Protein AF-A0A9E2TPE4-F1 (afdb_monomer_lite)

Foldseek 3Di:
DDDPDDLVNDDPVRNVVVVVVVVVVVCCVVVNDPCVVPDDDPVVVVVVVVVVPDPDDDDPVRVCVVVVHDD

Secondary structure (DSSP, 8-state):
-PPP--GGG--HHHHHHHHHHHHHHHHHHHHS-TTTTPPPPHHHHHHHHHHHH------HHHHHHHHT---

Radius of gyration: 24.64 Å; chains: 1; bounding box: 41×31×62 Å

pLDDT: mean 88.07, std 9.59, range [44.31, 97.69]

Structure (mmCIF, N/CA/C/O backbone):
data_AF-A0A9E2TPE4-F1
#
_entry.id   AF-A0A9E2TPE4-F1
#
loop_
_atom_site.group_PDB
_atom_site.id
_atom_site.type_symbol
_atom_site.label_atom_id
_atom_site.label_alt_id
_atom_site.label_comp_id
_atom_site.label_asym_id
_atom_site.label_entity_id
_atom_site.label_seq_id
_atom_site.pdbx_PDB_ins_code
_atom_site.Cartn_x
_atom_site.Cartn_y
_atom_site.Cartn_z
_atom_site.occupancy
_atom_site.B_iso_or_equiv
_atom_site.auth_seq_id
_atom_site.auth_comp_id
_atom_site.auth_asym_id
_atom_site.auth_atom_id
_atom_site.pdbx_PDB_model_num
ATOM 1 N N . MET A 1 1 ? -7.249 22.394 29.276 1.00 44.31 1 MET A N 1
ATOM 2 C CA . MET A 1 1 ? -6.663 21.040 29.274 1.00 44.31 1 MET A CA 1
ATOM 3 C C . MET A 1 1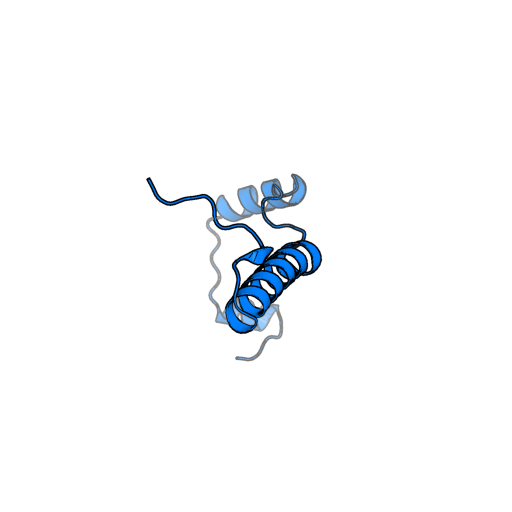 ? -7.827 20.079 29.187 1.00 44.31 1 MET A C 1
ATOM 5 O O . MET A 1 1 ? -8.625 20.059 30.109 1.00 44.31 1 MET A O 1
ATOM 9 N N . THR A 1 2 ? -8.020 19.423 28.047 1.00 55.94 2 THR A N 1
ATOM 10 C CA . THR A 1 2 ? -9.025 18.363 27.895 1.00 55.94 2 THR A CA 1
ATOM 11 C C . THR A 1 2 ? -8.531 17.127 28.631 1.00 55.94 2 THR A C 1
ATOM 13 O O . THR A 1 2 ? -7.401 16.698 28.397 1.00 55.94 2 THR A O 1
ATOM 16 N N . ASP A 1 3 ? -9.350 16.594 29.534 1.00 61.41 3 ASP A N 1
ATOM 17 C CA . ASP A 1 3 ? -9.063 15.330 30.208 1.00 61.41 3 ASP A CA 1
ATOM 18 C C . ASP A 1 3 ? -8.869 14.203 29.178 1.00 61.41 3 ASP A C 1
ATOM 20 O O . ASP A 1 3 ? -9.523 14.210 28.129 1.00 61.41 3 ASP A O 1
ATOM 24 N N . PRO A 1 4 ? -7.971 13.234 29.437 1.00 68.56 4 PRO A N 1
ATOM 25 C CA . PRO A 1 4 ? -7.776 12.109 28.536 1.00 68.56 4 PRO A CA 1
ATOM 26 C C . PRO A 1 4 ? -9.068 11.287 28.442 1.00 68.56 4 PRO A C 1
ATOM 28 O O . PRO A 1 4 ? -9.601 10.827 29.453 1.00 68.56 4 PRO A O 1
ATOM 31 N N . THR A 1 5 ? -9.575 11.093 27.223 1.00 73.44 5 THR A N 1
ATOM 32 C CA . THR A 1 5 ? -10.761 10.271 26.965 1.00 73.44 5 THR A CA 1
ATOM 33 C C . THR A 1 5 ? -10.472 8.826 27.358 1.00 73.44 5 THR A C 1
ATOM 35 O O . THR A 1 5 ? -9.684 8.133 26.715 1.00 73.44 5 THR A O 1
ATOM 38 N N . THR A 1 6 ? -11.098 8.362 28.435 1.00 87.75 6 THR A N 1
ATOM 39 C CA . THR A 1 6 ? -11.051 6.959 28.848 1.00 87.75 6 THR A CA 1
ATOM 40 C C . THR A 1 6 ? -12.129 6.171 28.109 1.00 87.75 6 THR A C 1
ATOM 42 O O . THR A 1 6 ? -13.194 6.701 27.798 1.00 87.75 6 THR A O 1
ATOM 45 N N . ILE A 1 7 ? -11.878 4.885 27.838 1.00 87.19 7 ILE A N 1
ATOM 46 C CA . ILE A 1 7 ? -12.826 4.017 27.111 1.00 87.19 7 ILE A CA 1
ATOM 47 C C . ILE A 1 7 ? -14.203 4.002 27.791 1.00 87.19 7 ILE A C 1
ATOM 49 O O . ILE A 1 7 ? -15.229 4.012 27.118 1.00 87.19 7 ILE A O 1
ATOM 53 N N . SER A 1 8 ? -14.227 4.041 29.124 1.00 89.75 8 SER A N 1
ATOM 54 C CA . SER A 1 8 ? -15.453 4.043 29.928 1.00 89.75 8 SER A CA 1
ATOM 55 C C . SER A 1 8 ? -16.344 5.271 29.714 1.00 89.75 8 SER A C 1
ATOM 57 O O . SER A 1 8 ? -17.512 5.229 30.086 1.00 89.75 8 SER A O 1
ATOM 59 N N . ASN A 1 9 ? -15.810 6.349 29.131 1.00 94.31 9 ASN A N 1
ATOM 60 C CA . ASN A 1 9 ? -16.552 7.578 28.861 1.00 94.31 9 ASN A CA 1
ATOM 61 C C . ASN A 1 9 ? -17.166 7.608 27.451 1.00 94.31 9 ASN A C 1
ATOM 63 O O . ASN A 1 9 ? -17.838 8.580 27.116 1.00 94.31 9 ASN A O 1
ATOM 67 N N . LEU A 1 10 ? -16.936 6.582 26.624 1.00 93.69 10 LEU A N 1
ATOM 68 C CA . LEU A 1 10 ? -17.479 6.519 25.269 1.00 93.69 10 LEU A CA 1
ATOM 69 C C . LEU A 1 10 ? -18.945 6.087 25.286 1.00 93.69 10 LEU A C 1
ATOM 71 O O . LEU A 1 10 ? -19.327 5.111 25.937 1.00 93.69 10 LEU A O 1
ATOM 75 N N . SER A 1 11 ? -19.763 6.766 24.491 1.00 95.56 11 SER A N 1
ATOM 76 C CA . SER A 1 11 ? -21.072 6.249 24.114 1.00 95.56 11 SER A CA 1
ATOM 77 C C . SER A 1 11 ? -20.930 4.974 23.264 1.00 95.56 11 SER A C 1
ATOM 79 O O . SER A 1 11 ? -19.887 4.741 22.643 1.00 95.56 11 SER A O 1
ATOM 81 N N . PRO A 1 12 ? -21.987 4.150 23.144 1.00 96.31 12 PRO A N 1
ATOM 82 C CA . PRO A 1 12 ? -21.952 2.964 22.288 1.00 96.31 12 PRO A CA 1
ATOM 83 C C . PRO A 1 12 ? -21.603 3.262 20.821 1.00 96.31 12 PRO A C 1
ATOM 85 O O . PRO A 1 12 ? -20.964 2.443 20.163 1.00 96.31 12 PRO A O 1
ATOM 88 N N . ALA A 1 13 ? -22.005 4.428 20.304 1.00 97.19 13 ALA A N 1
ATOM 89 C CA . ALA A 1 13 ? -21.699 4.838 18.936 1.00 97.19 13 ALA A CA 1
ATOM 90 C C . ALA A 1 13 ? -20.211 5.180 18.765 1.00 97.19 13 ALA A C 1
ATOM 92 O O . ALA A 1 13 ? -19.585 4.727 17.809 1.00 97.19 13 ALA A O 1
ATOM 93 N N . GLU A 1 14 ? -19.637 5.920 19.713 1.00 95.38 14 GLU A N 1
ATOM 94 C CA . GLU A 1 14 ? -18.211 6.268 19.708 1.00 95.38 14 GLU A CA 1
ATOM 95 C C . GLU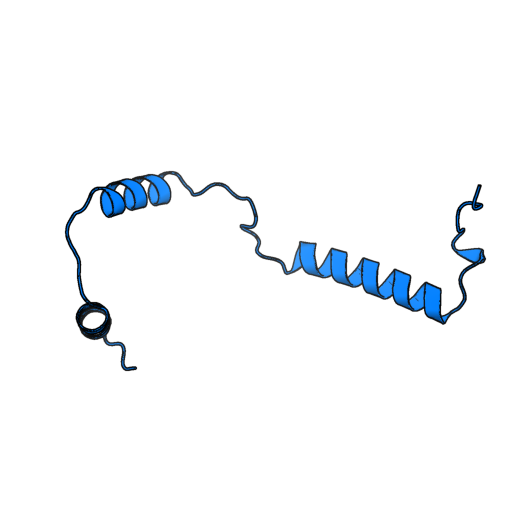 A 1 14 ? -17.333 5.030 19.916 1.00 95.38 14 GLU A C 1
ATOM 97 O O . GLU A 1 14 ? -16.317 4.867 19.243 1.00 95.38 14 GLU A O 1
ATOM 102 N N . LEU A 1 15 ? -17.754 4.108 20.788 1.00 96.06 15 LEU A N 1
ATOM 103 C CA . LEU A 1 15 ? -17.070 2.830 20.971 1.00 96.06 15 LEU A CA 1
ATOM 104 C C . LEU A 1 15 ? -17.082 2.001 19.682 1.00 96.06 15 LEU A C 1
ATOM 106 O O . LEU A 1 15 ? -16.058 1.429 19.313 1.00 96.06 15 LEU A O 1
ATOM 110 N N . LYS A 1 16 ? -18.218 1.952 18.976 1.00 97.06 16 LYS A N 1
ATOM 111 C CA . LYS A 1 16 ? -18.318 1.258 17.688 1.00 97.06 16 LYS A CA 1
ATOM 112 C C . LYS A 1 16 ? -17.364 1.862 16.654 1.00 97.06 16 LYS A C 1
ATOM 114 O O . LYS A 1 16 ? -16.633 1.108 16.023 1.00 97.06 16 LYS A O 1
ATOM 119 N N . GLN A 1 17 ? -17.322 3.189 16.534 1.00 97.31 17 GLN A N 1
ATOM 120 C CA . GLN A 1 17 ? -16.400 3.874 15.621 1.00 97.31 17 GLN A CA 1
ATOM 121 C C . GLN A 1 17 ? -14.931 3.597 15.956 1.00 97.31 17 GLN A C 1
ATOM 123 O O . GLN A 1 17 ? -14.129 3.356 15.055 1.00 97.31 17 GLN A O 1
ATOM 128 N N . LEU A 1 18 ? -14.573 3.585 17.244 1.00 96.06 18 LEU A N 1
ATOM 129 C CA . LEU A 1 18 ? -13.221 3.234 17.676 1.00 96.06 18 LEU A CA 1
ATOM 130 C C . LEU A 1 18 ? -12.853 1.807 17.245 1.00 96.06 18 LEU A C 1
ATOM 132 O O . LEU A 1 18 ? -11.768 1.582 16.714 1.00 96.06 18 LEU A O 1
ATOM 136 N N . VAL A 1 19 ? -13.756 0.847 17.459 1.00 96.81 19 VAL A N 1
ATOM 137 C CA . VAL A 1 19 ? -13.531 -0.553 17.074 1.00 96.81 19 VAL A CA 1
ATOM 138 C C . VAL A 1 19 ? -13.423 -0.700 15.557 1.00 96.81 19 VAL A C 1
ATOM 140 O O . VAL A 1 19 ? -12.522 -1.392 15.095 1.00 96.81 19 VAL A O 1
ATOM 143 N N . GLU A 1 20 ? -14.289 -0.037 14.788 1.00 97.69 20 GLU A N 1
ATOM 144 C CA . GLU A 1 20 ? -14.223 -0.026 13.320 1.00 97.69 20 GLU A CA 1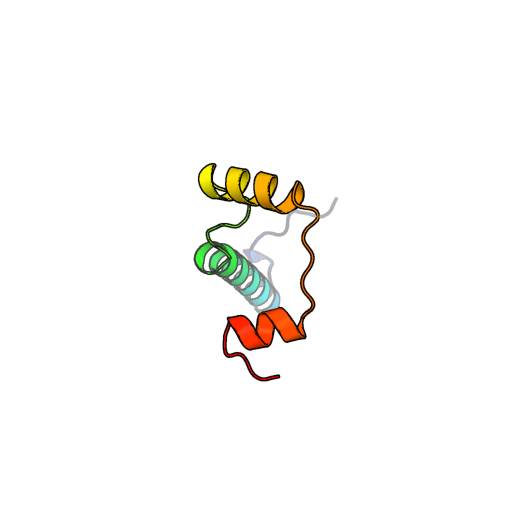
ATOM 145 C C . GLU A 1 20 ? -12.860 0.480 12.831 1.00 97.69 20 GLU A C 1
ATOM 147 O O . GLU A 1 20 ? -12.205 -0.213 12.057 1.00 97.69 20 GLU A O 1
ATOM 152 N N . GLY A 1 21 ? -12.369 1.603 13.368 1.00 96.06 21 GLY A N 1
ATOM 153 C CA . GLY A 1 21 ? -11.045 2.128 13.017 1.00 96.06 21 GLY A CA 1
ATOM 154 C C . GLY A 1 21 ? -9.902 1.157 13.336 1.00 96.06 21 GLY A C 1
ATOM 155 O O . GLY A 1 21 ? -9.031 0.923 12.500 1.00 96.06 21 GLY A O 1
ATOM 156 N N . ILE A 1 22 ? -9.928 0.524 14.514 1.00 96.56 22 ILE A N 1
ATOM 157 C CA . ILE A 1 22 ? -8.911 -0.471 14.901 1.00 96.56 22 ILE A CA 1
ATOM 158 C C . ILE A 1 22 ? -8.931 -1.679 13.955 1.00 96.56 22 ILE A C 1
ATOM 160 O O . ILE A 1 22 ? -7.875 -2.204 13.589 1.00 96.56 22 ILE A O 1
ATOM 164 N N . VAL A 1 23 ? -10.121 -2.148 13.572 1.00 96.69 23 VAL A N 1
ATOM 165 C CA . VAL A 1 23 ? -10.271 -3.276 12.648 1.00 96.69 23 VAL A CA 1
ATOM 166 C C . VAL A 1 23 ? -9.749 -2.902 11.265 1.00 96.69 23 VAL A C 1
ATOM 168 O O . VAL A 1 23 ? -8.949 -3.658 10.714 1.00 96.69 23 VAL A O 1
ATOM 171 N N . ASP A 1 24 ? -10.118 -1.736 10.741 1.00 93.81 24 ASP A N 1
ATOM 172 C CA . ASP A 1 24 ? -9.657 -1.249 9.439 1.00 93.81 24 ASP A CA 1
ATOM 173 C C . ASP A 1 24 ? -8.128 -1.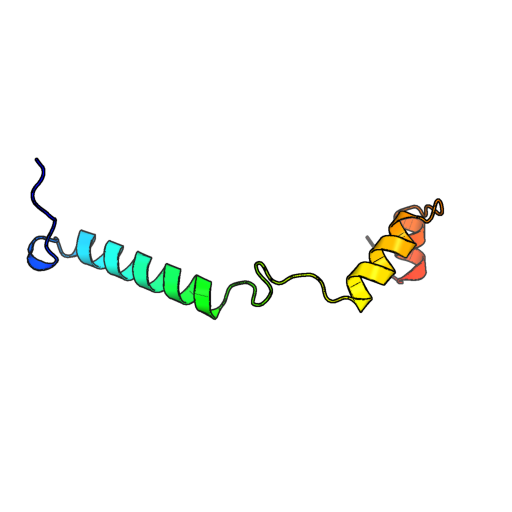131 9.378 1.00 93.81 24 ASP A C 1
ATOM 175 O O . ASP A 1 24 ? -7.508 -1.572 8.406 1.00 93.81 24 ASP A O 1
ATOM 179 N N . ASP A 1 25 ? -7.491 -0.631 10.438 1.00 91.19 25 ASP A N 1
ATOM 180 C CA . ASP A 1 25 ? -6.030 -0.544 10.530 1.00 91.19 25 ASP A CA 1
ATOM 181 C C . ASP A 1 25 ? -5.362 -1.928 10.521 1.00 91.19 25 ASP A C 1
ATOM 183 O O . ASP A 1 25 ? -4.333 -2.149 9.863 1.00 91.19 25 ASP A O 1
ATOM 187 N N . ARG A 1 26 ? -5.954 -2.909 11.215 1.00 91.50 26 ARG A N 1
ATOM 188 C CA . ARG A 1 26 ? -5.443 -4.288 11.204 1.00 91.50 26 ARG A CA 1
ATOM 189 C C . ARG A 1 26 ? -5.663 -4.960 9.859 1.00 91.50 26 ARG A C 1
ATOM 191 O O . ARG A 1 26 ? -4.752 -5.636 9.387 1.00 91.50 26 ARG A O 1
ATOM 198 N N . LEU A 1 27 ? -6.805 -4.742 9.215 1.00 90.94 27 LEU A N 1
ATOM 199 C CA . LEU A 1 27 ? -7.067 -5.255 7.874 1.00 90.94 27 LEU A CA 1
ATOM 200 C C . LEU A 1 27 ? -6.124 -4.637 6.844 1.00 90.94 27 LEU A C 1
ATOM 202 O O . LEU A 1 27 ? -5.560 -5.375 6.046 1.00 90.94 27 LEU A O 1
ATOM 206 N N . ARG A 1 28 ? -5.855 -3.329 6.904 1.00 85.31 28 ARG A N 1
ATOM 207 C CA . ARG A 1 28 ? -4.850 -2.676 6.050 1.00 85.31 28 ARG A CA 1
ATOM 208 C C . ARG A 1 28 ? -3.463 -3.281 6.237 1.00 85.31 28 ARG A C 1
ATOM 210 O O . ARG A 1 28 ? -2.724 -3.414 5.274 1.00 85.31 28 ARG A O 1
ATOM 217 N N . THR A 1 29 ? -3.111 -3.655 7.463 1.00 83.19 29 THR A N 1
ATOM 218 C CA . THR A 1 29 ? -1.823 -4.301 7.746 1.00 83.19 29 THR A CA 1
ATOM 219 C C . THR A 1 29 ? -1.758 -5.726 7.187 1.00 83.19 29 THR A C 1
ATOM 221 O O . THR A 1 29 ? -0.714 -6.147 6.706 1.00 83.19 29 THR A O 1
ATOM 224 N N . LEU A 1 30 ? -2.852 -6.488 7.283 1.00 84.75 30 LEU A N 1
ATOM 225 C CA . LEU A 1 30 ? -2.890 -7.908 6.911 1.00 84.75 30 LEU A CA 1
ATOM 226 C C . LEU A 1 30 ? -3.174 -8.151 5.424 1.00 84.75 30 LEU A C 1
ATOM 228 O O . LEU A 1 30 ? -2.703 -9.138 4.869 1.00 84.75 30 LEU A O 1
ATOM 232 N N . LEU A 1 31 ? -3.984 -7.290 4.814 1.00 85.62 31 LEU A N 1
ATOM 233 C CA . LEU A 1 31 ? -4.475 -7.398 3.437 1.00 85.62 31 LEU A CA 1
ATOM 234 C C . LEU A 1 31 ? -3.951 -6.275 2.536 1.00 85.62 31 LEU A C 1
ATOM 236 O O . LEU A 1 31 ? -4.303 -6.223 1.358 1.00 85.62 31 LEU A O 1
ATOM 240 N N . GLY A 1 32 ? -3.176 -5.341 3.089 1.00 78.38 32 GLY A N 1
ATOM 241 C CA . GLY A 1 32 ? -2.499 -4.316 2.307 1.00 78.38 32 GLY A CA 1
ATOM 242 C C . GLY A 1 32 ? -1.446 -4.917 1.387 1.00 78.38 32 GLY A C 1
ATOM 243 O O . GLY A 1 32 ? -1.160 -6.112 1.430 1.00 78.38 32 GLY A O 1
ATOM 244 N N . ASP A 1 33 ? -0.872 -4.062 0.547 1.00 80.75 33 ASP A N 1
ATOM 245 C CA . ASP A 1 33 ? 0.208 -4.460 -0.346 1.00 80.75 33 ASP A CA 1
ATOM 246 C C . ASP A 1 33 ? 1.386 -5.019 0.484 1.00 80.75 33 ASP A C 1
ATOM 248 O O . ASP A 1 33 ? 1.979 -4.271 1.270 1.00 80.75 33 ASP A O 1
ATOM 252 N N . PRO A 1 34 ? 1.707 -6.324 0.362 1.00 77.31 34 PRO A N 1
ATOM 253 C CA . PRO A 1 34 ? 2.782 -6.947 1.129 1.00 77.31 34 PRO A CA 1
ATOM 254 C C . PRO A 1 34 ? 4.157 -6.367 0.778 1.00 77.31 34 PRO A C 1
ATOM 256 O O . PRO A 1 34 ? 5.083 -6.474 1.582 1.00 77.31 34 PRO A O 1
ATOM 259 N N . ASP A 1 35 ? 4.277 -5.727 -0.388 1.00 81.56 35 ASP A N 1
ATOM 260 C CA . ASP A 1 35 ? 5.501 -5.099 -0.871 1.00 81.56 35 ASP A CA 1
ATOM 261 C C . ASP A 1 35 ? 5.540 -3.589 -0.560 1.00 81.56 35 ASP A C 1
ATOM 263 O O . ASP A 1 35 ? 6.478 -2.892 -0.959 1.00 81.56 35 ASP A O 1
ATOM 267 N N . LEU A 1 36 ? 4.557 -3.050 0.178 1.00 80.25 36 LEU A N 1
ATOM 268 C CA . LEU A 1 36 ? 4.485 -1.621 0.482 1.00 80.25 36 LEU A CA 1
ATOM 269 C C . LEU A 1 36 ? 5.725 -1.153 1.257 1.00 80.25 36 LEU A C 1
ATOM 271 O O . LEU A 1 36 ? 5.948 -1.513 2.412 1.00 80.25 36 LEU A O 1
ATOM 275 N N . GLY A 1 37 ? 6.522 -0.293 0.621 1.00 80.88 37 GLY A N 1
ATOM 276 C CA . GLY A 1 37 ? 7.770 0.224 1.186 1.00 80.88 37 GLY A CA 1
ATOM 277 C C . GLY A 1 37 ? 8.967 -0.725 1.058 1.00 80.88 37 GLY A C 1
ATOM 278 O O . GLY A 1 37 ? 10.072 -0.350 1.456 1.00 80.88 37 GLY A O 1
ATOM 279 N N . ALA A 1 38 ? 8.790 -1.914 0.476 1.00 87.25 38 ALA A N 1
ATOM 280 C CA . ALA A 1 38 ? 9.894 -2.806 0.163 1.00 87.25 38 ALA A CA 1
ATOM 281 C C . ALA A 1 38 ? 10.773 -2.204 -0.953 1.00 87.25 38 ALA A C 1
ATOM 283 O O . ALA A 1 38 ? 10.266 -1.623 -1.920 1.00 87.25 38 ALA A O 1
ATOM 284 N N . PRO A 1 39 ? 12.110 -2.316 -0.857 1.00 88.12 39 PRO A N 1
ATOM 285 C CA . PRO A 1 39 ? 12.983 -1.896 -1.939 1.00 88.12 39 PRO A CA 1
ATOM 286 C C . PRO A 1 39 ? 12.823 -2.833 -3.140 1.00 88.12 39 PRO A C 1
ATOM 288 O O . PRO A 1 39 ? 12.678 -4.045 -2.989 1.00 88.12 39 PRO A O 1
ATOM 291 N N . LEU A 1 40 ? 12.945 -2.283 -4.349 1.00 90.00 40 LEU A N 1
ATOM 292 C CA . LEU A 1 40 ? 13.043 -3.105 -5.554 1.00 90.00 40 LEU A CA 1
ATOM 293 C C . LEU A 1 40 ? 14.230 -4.063 -5.439 1.00 90.00 40 LEU A C 1
ATOM 295 O O . LEU A 1 40 ? 15.352 -3.629 -5.158 1.00 90.00 40 LEU A O 1
ATOM 299 N N . GLY A 1 41 ? 13.981 -5.343 -5.718 1.00 91.62 41 GLY A N 1
ATOM 300 C CA . GLY A 1 41 ? 15.031 -6.349 -5.812 1.00 91.62 41 GLY A CA 1
ATOM 301 C C . GLY A 1 41 ? 16.080 -5.967 -6.858 1.00 91.62 41 GLY A C 1
ATOM 302 O O . GLY A 1 41 ? 15.765 -5.353 -7.881 1.00 91.62 41 GLY A O 1
ATOM 303 N N . GLU A 1 42 ? 17.334 -6.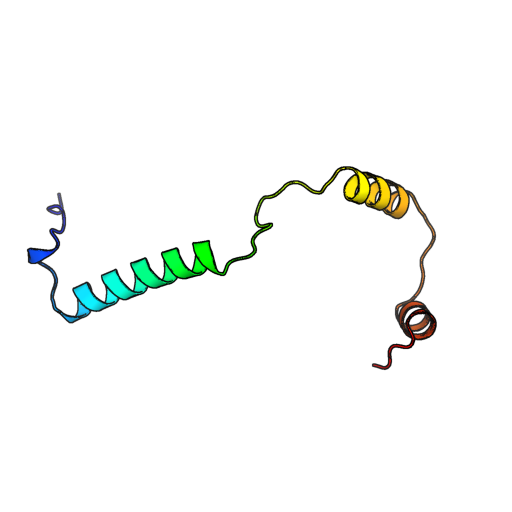347 -6.613 1.00 92.62 42 GLU A N 1
ATOM 304 C CA . GLU A 1 42 ? 18.473 -5.888 -7.417 1.00 92.62 42 GLU A CA 1
ATOM 305 C C . GLU A 1 42 ? 18.331 -6.246 -8.904 1.00 92.62 42 GLU A C 1
ATOM 307 O O . GLU A 1 42 ? 18.575 -5.418 -9.776 1.00 92.62 42 GLU A O 1
ATOM 312 N N . SER A 1 43 ? 17.821 -7.440 -9.215 1.00 93.31 43 SER A N 1
ATOM 313 C CA . SER A 1 43 ? 17.584 -7.866 -10.601 1.00 93.31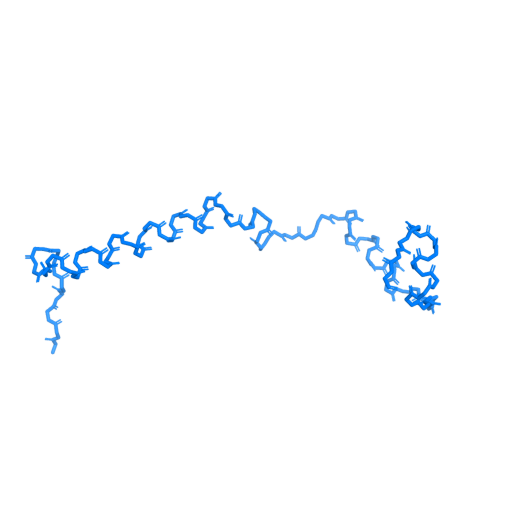 43 SER A CA 1
ATOM 314 C C . SER A 1 43 ? 16.555 -6.994 -11.333 1.00 93.31 43 SER A C 1
ATOM 316 O O . SER A 1 43 ? 16.706 -6.717 -12.523 1.00 93.31 43 SER A O 1
ATOM 318 N N . VAL A 1 44 ? 15.515 -6.536 -10.632 1.00 92.56 44 VAL A N 1
ATOM 319 C CA . VAL A 1 44 ? 14.488 -5.639 -11.180 1.00 92.56 44 VAL A CA 1
ATOM 320 C C . VAL A 1 44 ? 15.065 -4.241 -11.362 1.00 92.56 44 VAL A C 1
ATOM 322 O O . VAL A 1 44 ? 14.866 -3.625 -12.408 1.00 92.56 44 VAL A O 1
ATOM 325 N N . ARG A 1 45 ? 15.835 -3.762 -10.379 1.00 93.75 45 ARG A N 1
ATOM 326 C CA . ARG A 1 45 ? 16.531 -2.473 -10.439 1.00 93.75 45 ARG A CA 1
ATOM 327 C C . ARG A 1 45 ? 17.484 -2.399 -11.633 1.00 93.75 45 ARG A C 1
ATOM 329 O O . ARG A 1 45 ? 17.441 -1.416 -12.369 1.00 93.75 45 ARG A O 1
ATOM 336 N N . GLU A 1 46 ? 18.301 -3.424 -11.859 1.00 94.94 46 GLU A N 1
ATOM 337 C CA . GLU A 1 46 ? 19.245 -3.461 -12.982 1.00 94.94 46 GLU A CA 1
ATOM 338 C C . GLU A 1 46 ? 18.534 -3.501 -14.339 1.00 94.94 46 GLU A C 1
ATOM 340 O O . GLU A 1 46 ? 18.873 -2.731 -15.239 1.00 94.94 46 GLU A O 1
ATOM 345 N N . ARG A 1 47 ? 17.472 -4.306 -14.475 1.00 94.00 47 ARG A N 1
ATOM 346 C CA . ARG A 1 47 ? 16.638 -4.317 -15.690 1.00 94.00 47 ARG A CA 1
ATOM 347 C C . ARG A 1 47 ? 15.994 -2.958 -15.962 1.00 94.00 47 ARG A C 1
ATOM 349 O O . ARG A 1 47 ? 15.950 -2.521 -17.109 1.00 94.00 47 ARG A O 1
ATOM 356 N N . LEU A 1 48 ? 15.516 -2.273 -14.922 1.00 91.88 48 LEU A N 1
ATOM 357 C CA . LEU A 1 48 ? 14.950 -0.930 -15.048 1.00 91.88 48 LEU A CA 1
ATOM 358 C C . LEU A 1 48 ? 15.999 0.091 -15.488 1.00 91.88 48 LEU A C 1
ATOM 360 O O . LEU A 1 48 ? 15.722 0.876 -16.388 1.00 91.88 48 LEU A O 1
ATOM 364 N N . LYS A 1 49 ? 17.209 0.064 -14.915 1.00 94.00 49 LYS A N 1
ATOM 365 C CA . LYS A 1 49 ? 18.308 0.941 -15.354 1.00 94.00 49 LYS A CA 1
ATOM 366 C C . LYS A 1 49 ? 18.634 0.731 -16.833 1.00 94.00 49 LYS A C 1
ATOM 368 O O . LYS A 1 49 ? 18.758 1.708 -17.565 1.00 94.00 49 LYS A O 1
ATOM 373 N N . GLN A 1 50 ? 18.722 -0.523 -17.278 1.00 91.50 50 GLN A N 1
ATOM 374 C CA . GLN A 1 50 ? 18.948 -0.855 -18.689 1.00 91.50 50 GLN A CA 1
ATOM 375 C C . GLN A 1 50 ? 17.812 -0.339 -19.580 1.00 91.50 50 GLN A C 1
ATOM 377 O O . GLN A 1 50 ? 18.069 0.289 -20.603 1.00 91.50 50 GLN A O 1
ATOM 382 N N . SER A 1 51 ? 16.558 -0.540 -19.164 1.00 86.88 51 SER A N 1
ATOM 383 C CA . SER A 1 51 ? 15.393 -0.044 -19.898 1.00 86.88 51 SER A CA 1
ATOM 384 C C . SER A 1 51 ? 15.356 1.484 -19.976 1.00 86.88 51 SER A C 1
ATOM 386 O O . SER A 1 51 ? 14.990 2.019 -21.016 1.00 86.88 51 SER A O 1
ATOM 388 N N . LEU A 1 52 ? 15.731 2.190 -18.906 1.00 87.56 52 LEU A N 1
ATOM 389 C CA . LEU A 1 52 ? 15.764 3.656 -18.865 1.00 87.56 52 LEU A CA 1
ATOM 390 C C . LEU A 1 52 ? 16.909 4.247 -19.691 1.00 87.56 52 LEU A C 1
ATOM 392 O O . LEU A 1 52 ? 16.773 5.347 -20.218 1.00 87.56 52 LEU A O 1
ATOM 396 N N . ALA A 1 53 ? 18.028 3.531 -19.803 1.00 91.31 53 ALA A N 1
ATOM 397 C CA . ALA A 1 53 ? 19.139 3.919 -20.665 1.00 91.31 53 ALA A CA 1
ATOM 398 C C . ALA A 1 53 ? 18.831 3.706 -22.159 1.00 91.31 53 ALA A C 1
ATOM 400 O O . ALA A 1 53 ? 19.526 4.261 -23.010 1.00 91.31 53 ALA A O 1
ATOM 401 N N . SER A 1 54 ? 17.803 2.916 -22.486 1.00 87.00 54 SER A N 1
ATOM 402 C CA . SER A 1 54 ? 17.384 2.691 -23.866 1.00 87.00 54 SER A CA 1
ATOM 403 C C . SER A 1 54 ? 16.664 3.912 -24.444 1.00 87.00 54 SER A C 1
ATOM 405 O O . SER A 1 54 ? 15.786 4.514 -23.822 1.00 87.00 54 SER A O 1
ATOM 407 N N . THR A 1 55 ? 17.013 4.262 -25.679 1.00 84.81 55 THR A N 1
ATOM 408 C CA . THR A 1 55 ? 16.306 5.267 -26.485 1.00 84.81 55 THR A CA 1
ATOM 409 C C . THR A 1 55 ? 15.222 4.651 -27.365 1.00 84.81 55 THR A C 1
ATOM 411 O O . THR A 1 55 ? 14.476 5.390 -28.006 1.00 84.81 55 THR A O 1
ATOM 414 N N . GLU A 1 56 ? 15.114 3.321 -27.390 1.00 84.75 56 GLU A N 1
ATOM 415 C CA . GLU A 1 56 ? 14.085 2.612 -28.140 1.00 84.75 56 GLU A CA 1
ATOM 416 C C . GLU A 1 56 ? 12.706 2.958 -27.571 1.00 84.75 56 GLU A C 1
ATOM 418 O O . GLU A 1 56 ? 12.463 2.890 -26.363 1.00 84.75 56 GLU A O 1
ATOM 423 N N . ARG A 1 57 ? 11.800 3.372 -28.453 1.00 84.94 57 ARG A N 1
ATOM 424 C CA . ARG A 1 57 ? 10.411 3.675 -28.122 1.00 84.94 57 ARG A CA 1
ATOM 425 C C . ARG A 1 57 ? 9.524 2.882 -29.055 1.00 84.94 57 ARG A C 1
ATOM 427 O O . ARG A 1 57 ? 9.793 2.820 -30.249 1.00 84.94 57 ARG A O 1
ATOM 434 N N . ILE A 1 58 ? 8.473 2.319 -28.483 1.00 87.69 58 ILE A N 1
ATOM 435 C CA . ILE A 1 58 ? 7.401 1.654 -29.209 1.00 87.69 58 ILE A CA 1
ATOM 436 C C . ILE A 1 58 ? 6.087 2.328 -28.836 1.00 87.69 58 ILE A C 1
ATOM 438 O O . ILE A 1 58 ? 5.924 2.836 -27.722 1.00 87.69 58 ILE A O 1
ATOM 442 N N . THR A 1 59 ? 5.175 2.385 -29.790 1.00 90.25 59 THR A N 1
ATOM 443 C CA . THR A 1 59 ? 3.830 2.916 -29.594 1.00 90.25 59 THR A CA 1
ATOM 444 C C . THR A 1 59 ? 2.981 1.941 -28.779 1.00 90.25 59 THR A C 1
ATOM 446 O O . THR A 1 59 ? 3.305 0.759 -28.655 1.00 90.25 59 THR A O 1
ATOM 449 N N . GLY A 1 60 ? 1.876 2.432 -28.212 1.00 87.19 60 GLY A N 1
ATOM 450 C CA . GLY A 1 60 ? 0.923 1.571 -27.508 1.00 87.19 60 GLY A CA 1
ATOM 451 C C . GLY A 1 60 ? 0.390 0.451 -28.406 1.00 87.19 60 GLY A C 1
ATOM 452 O O . GLY A 1 60 ? 0.337 -0.695 -27.972 1.00 87.19 60 GLY A O 1
ATOM 453 N N . ASP A 1 61 ? 0.090 0.758 -29.668 1.00 92.75 61 ASP A N 1
ATOM 454 C CA . ASP A 1 61 ? -0.441 -0.213 -30.630 1.00 92.75 61 ASP A CA 1
ATOM 455 C C . ASP A 1 61 ? 0.567 -1.335 -30.926 1.00 92.75 61 ASP A C 1
ATOM 457 O O . ASP A 1 61 ? 0.208 -2.512 -30.914 1.00 92.75 61 ASP A O 1
ATOM 461 N N . GLU A 1 62 ? 1.854 -0.998 -31.076 1.00 92.75 62 GLU A N 1
ATOM 462 C CA . GLU A 1 62 ? 2.930 -1.988 -31.246 1.00 92.75 62 GLU A CA 1
ATOM 463 C C . GLU A 1 62 ? 3.098 -2.889 -30.010 1.00 92.75 62 GLU A C 1
ATOM 465 O O . GLU A 1 62 ? 3.418 -4.074 -30.135 1.00 92.75 62 GLU A O 1
ATOM 470 N N . VAL A 1 63 ? 2.886 -2.353 -28.801 1.00 90.81 63 VAL A N 1
ATOM 471 C CA . VAL A 1 63 ? 2.861 -3.156 -27.565 1.00 90.81 63 VAL A CA 1
ATOM 472 C C . VAL A 1 63 ? 1.670 -4.112 -27.575 1.00 90.81 63 VAL A C 1
ATOM 474 O O . VAL A 1 63 ? 1.833 -5.285 -27.232 1.00 90.81 63 VAL A O 1
ATOM 477 N N . ALA A 1 64 ? 0.490 -3.626 -27.970 1.00 91.75 64 ALA A N 1
ATOM 478 C CA . ALA A 1 64 ? -0.736 -4.417 -28.033 1.00 91.75 64 ALA A CA 1
ATOM 479 C C . ALA A 1 64 ? -0.568 -5.617 -28.968 1.00 91.75 64 ALA A C 1
ATOM 481 O O . ALA A 1 64 ? -0.840 -6.752 -28.576 1.00 91.75 64 ALA A O 1
ATOM 482 N N . GLU A 1 65 ? -0.045 -5.370 -30.172 1.00 93.25 65 GLU A N 1
ATOM 483 C CA . GLU A 1 65 ? 0.195 -6.391 -31.188 1.00 93.25 65 GLU A CA 1
ATOM 484 C C . GLU A 1 65 ? 1.189 -7.452 -30.696 1.00 93.25 65 GLU A C 1
ATOM 486 O O . GLU A 1 65 ? 0.890 -8.647 -30.744 1.00 93.25 65 GLU A O 1
ATOM 491 N N . LYS A 1 66 ? 2.335 -7.035 -30.134 1.00 91.31 66 LYS A N 1
ATOM 492 C CA . LYS A 1 66 ? 3.354 -7.963 -29.604 1.00 91.31 66 LYS A CA 1
ATOM 493 C C . LYS A 1 66 ? 2.836 -8.844 -28.465 1.00 91.31 66 LYS A C 1
ATOM 495 O O . LYS A 1 66 ? 3.304 -9.972 -28.315 1.00 91.31 66 LYS A O 1
ATOM 500 N N . LEU A 1 67 ? 1.912 -8.335 -27.651 1.00 92.75 67 LEU A N 1
ATOM 501 C CA . LEU A 1 67 ? 1.350 -9.046 -26.498 1.00 92.75 67 LEU A CA 1
ATOM 502 C C . LEU A 1 67 ? 0.017 -9.752 -26.804 1.00 92.75 67 LEU A C 1
ATOM 504 O O . LEU A 1 67 ? -0.535 -10.406 -25.920 1.00 92.75 67 LEU A O 1
ATOM 508 N N . GLY A 1 68 ? -0.506 -9.638 -28.029 1.00 93.50 68 GLY A N 1
ATOM 509 C CA . GLY A 1 68 ? -1.804 -10.204 -28.409 1.00 93.50 68 GLY A CA 1
ATOM 510 C C . GLY A 1 68 ? -2.990 -9.570 -27.672 1.00 93.50 68 GLY A C 1
ATOM 511 O O . GLY A 1 68 ? -4.015 -10.224 -27.462 1.00 93.50 68 GLY A O 1
ATOM 512 N N . LEU A 1 69 ? -2.850 -8.313 -27.247 1.00 93.12 69 LEU A N 1
ATOM 513 C CA . LEU A 1 69 ? -3.876 -7.563 -26.529 1.00 93.12 69 LEU A CA 1
ATOM 514 C C . LEU A 1 69 ? -4.802 -6.851 -27.526 1.00 93.12 69 LEU A C 1
ATOM 516 O O . LEU A 1 69 ? -4.379 -6.436 -28.602 1.00 93.12 69 LEU A O 1
ATOM 520 N N . ARG A 1 70 ? -6.084 -6.721 -27.172 1.00 83.44 70 ARG A N 1
ATOM 521 C CA . ARG A 1 70 ? -7.088 -5.974 -27.946 1.00 83.44 70 ARG A CA 1
ATOM 522 C C . ARG A 1 70 ? -7.742 -4.945 -27.027 1.00 83.44 70 ARG A C 1
ATOM 524 O O . ARG A 1 70 ? -8.294 -5.349 -26.003 1.00 83.44 70 ARG A O 1
ATOM 531 N N . TRP A 1 71 ? -7.675 -3.666 -27.393 1.00 73.19 71 TRP A N 1
ATOM 532 C CA . TRP A 1 71 ? -8.351 -2.554 -26.718 1.00 73.19 71 TRP A CA 1
ATOM 533 C C . TRP A 1 71 ? -8.911 -1.555 -27.726 1.00 73.19 71 TRP A C 1
ATOM 535 O O . TRP A 1 71 ? -8.346 -1.465 -28.839 1.00 73.19 71 TRP A O 1
#

Sequence (71 aa):
MTDPTTISNLSPAELKQLVEGIVDDRLRTLLGDPDLGAPLGESVRERLKQSLASTERITGDEVAEKLGLRW